Protein AF-A0A812LD17-F1 (afdb_monomer_lite)

Secondary structure (DSSP, 8-state):
-PPP-TTTEEE---TTPPTT-EEEEEE-TTTEE---EEEE--TT---TTSPPB-SS----EE-PPPPSSPPTTEEEETTEEEEPTT--S------S--TT--

pLDDT: mean 87.58, std 7.73, range [45.44, 95.5]

Foldseek 3Di:
DDDPDPLFKDWPFDQQAAAFDWIWIAGDPDQWDFDIDIFTRHNPDPDSPDTGDDPDHTPIDTDDDDDPDDDPQWDDDPPAIQGDPPHDDHDDDDRAADPVSD

Organism: Symbiodinium pilosum (NCBI:txid2952)

Structure (mmCIF, N/CA/C/O backbone):
data_AF-A0A812LD17-F1
#
_entry.id   AF-A0A812LD17-F1
#
loop_
_atom_site.group_PDB
_atom_site.id
_atom_site.type_symbol
_atom_site.label_atom_id
_atom_site.label_alt_id
_atom_site.label_comp_id
_atom_site.label_asym_id
_atom_site.label_entity_id
_atom_site.label_seq_id
_atom_site.pdbx_PDB_ins_code
_atom_site.Cartn_x
_atom_site.Cartn_y
_atom_site.Cartn_z
_atom_site.occupancy
_atom_site.B_iso_or_equiv
_atom_site.auth_seq_id
_atom_site.auth_comp_id
_atom_site.auth_asym_id
_atom_site.auth_atom_id
_atom_site.pdbx_PDB_model_num
ATOM 1 N N . MET A 1 1 ? -2.288 -8.705 -15.529 1.00 45.44 1 MET A N 1
ATOM 2 C CA . MET A 1 1 ? -1.588 -7.894 -14.514 1.00 45.44 1 MET A CA 1
ATOM 3 C C . MET A 1 1 ? -2.646 -7.055 -13.828 1.00 45.44 1 MET A C 1
ATOM 5 O O . MET A 1 1 ? -3.277 -6.239 -14.485 1.00 45.44 1 MET A O 1
ATOM 9 N N . THR A 1 2 ? -2.961 -7.368 -12.576 1.00 54.34 2 THR A N 1
ATOM 10 C CA . THR A 1 2 ? -3.909 -6.599 -11.760 1.00 54.34 2 THR A CA 1
ATOM 11 C C . THR A 1 2 ? -3.310 -5.228 -11.477 1.00 54.34 2 THR A C 1
ATOM 13 O O . THR A 1 2 ? -2.169 -5.146 -11.029 1.00 54.34 2 THR A O 1
ATOM 16 N N . ASN A 1 3 ? -4.061 -4.168 -11.771 1.00 66.81 3 ASN A N 1
ATOM 17 C CA . ASN A 1 3 ? -3.704 -2.807 -11.385 1.00 66.81 3 ASN A CA 1
ATOM 18 C C . ASN A 1 3 ? -3.485 -2.782 -9.855 1.00 66.81 3 ASN A C 1
ATOM 20 O O . ASN A 1 3 ? -4.400 -3.208 -9.143 1.00 66.81 3 ASN A O 1
ATOM 24 N N . PRO A 1 4 ? -2.297 -2.406 -9.344 1.00 78.88 4 PRO A N 1
ATOM 25 C CA . PRO A 1 4 ? -2.044 -2.389 -7.906 1.00 78.88 4 PRO A CA 1
ATOM 26 C C . PRO A 1 4 ? -3.022 -1.443 -7.202 1.00 78.88 4 PRO A C 1
ATOM 28 O O . PRO A 1 4 ? -3.369 -0.394 -7.740 1.00 78.88 4 PRO A O 1
ATOM 31 N N . ASP A 1 5 ? -3.470 -1.822 -6.002 1.00 87.81 5 ASP A N 1
ATOM 32 C CA . ASP A 1 5 ? -4.381 -1.001 -5.201 1.00 87.81 5 ASP A CA 1
ATOM 33 C C . ASP A 1 5 ? -3.745 0.377 -4.934 1.00 87.81 5 ASP A C 1
ATOM 35 O O . ASP A 1 5 ? -2.718 0.449 -4.244 1.00 87.81 5 ASP A O 1
ATOM 39 N N . PRO A 1 6 ? -4.330 1.474 -5.451 1.00 87.88 6 PRO A N 1
ATOM 40 C CA . PRO A 1 6 ? -3.758 2.802 -5.299 1.00 87.88 6 PRO A CA 1
ATOM 41 C C . PRO A 1 6 ? -3.754 3.276 -3.844 1.00 87.88 6 PRO A C 1
ATOM 43 O O . PRO A 1 6 ? -2.971 4.160 -3.519 1.00 87.88 6 PRO A O 1
ATOM 46 N N . CYS A 1 7 ? -4.587 2.719 -2.959 1.00 89.31 7 CYS A N 1
ATOM 47 C CA . CYS A 1 7 ? -4.546 3.038 -1.534 1.00 89.31 7 CYS A CA 1
ATOM 48 C C . CYS A 1 7 ? -3.380 2.357 -0.813 1.00 89.31 7 CYS A C 1
ATOM 50 O O . CYS A 1 7 ? -2.892 2.884 0.184 1.00 89.31 7 CYS A O 1
ATOM 52 N N . ARG A 1 8 ? -2.905 1.216 -1.317 1.00 91.12 8 ARG A N 1
ATOM 53 C CA . ARG A 1 8 ? -1.812 0.454 -0.700 1.00 91.12 8 ARG A CA 1
ATOM 54 C C . ARG A 1 8 ? -0.446 0.811 -1.280 1.00 91.12 8 ARG A C 1
ATOM 56 O O . ARG A 1 8 ? 0.547 0.816 -0.553 1.00 91.12 8 ARG A O 1
ATOM 63 N N . TYR A 1 9 ? -0.400 1.138 -2.569 1.00 92.19 9 TYR A N 1
ATOM 64 C CA . TYR A 1 9 ? 0.834 1.346 -3.319 1.00 92.19 9 TYR A CA 1
ATOM 65 C C . TYR A 1 9 ? 0.900 2.736 -3.952 1.00 92.19 9 TYR A C 1
ATOM 67 O O . TYR A 1 9 ? -0.095 3.289 -4.417 1.00 92.19 9 TYR A O 1
ATOM 75 N N . ILE A 1 10 ? 2.109 3.282 -4.028 1.00 92.81 10 ILE A N 1
ATOM 76 C CA . ILE A 1 10 ? 2.456 4.438 -4.859 1.00 92.81 10 ILE A CA 1
ATOM 77 C C . ILE A 1 10 ? 3.720 4.107 -5.655 1.00 92.81 10 ILE A C 1
ATOM 79 O O . ILE A 1 10 ? 4.521 3.272 -5.232 1.00 92.81 10 ILE A O 1
ATOM 83 N N . HIS A 1 11 ? 3.912 4.744 -6.809 1.00 92.25 11 HIS A N 1
ATOM 84 C CA . HIS A 1 11 ? 5.076 4.484 -7.654 1.00 92.25 11 HIS A CA 1
ATOM 85 C C . HIS A 1 11 ? 5.608 5.748 -8.326 1.00 92.25 11 HIS A C 1
ATOM 87 O O . HIS A 1 11 ? 4.876 6.717 -8.522 1.00 92.25 11 HIS A O 1
ATOM 93 N N . SER A 1 12 ? 6.882 5.715 -8.714 1.00 91.44 12 SER A N 1
ATOM 94 C CA . SER A 1 12 ? 7.537 6.767 -9.505 1.00 91.44 12 SER A CA 1
ATOM 95 C C . SER A 1 12 ? 7.571 6.468 -11.007 1.00 91.44 12 SER A C 1
ATOM 97 O O . SER A 1 12 ? 8.156 7.222 -11.776 1.00 91.44 12 SER A O 1
ATOM 99 N N . CYS A 1 13 ? 6.950 5.368 -11.440 1.00 88.06 13 CYS A N 1
ATOM 100 C CA . CYS A 1 13 ? 6.924 4.963 -12.842 1.00 88.06 13 CYS A CA 1
ATOM 101 C C . CYS A 1 13 ? 6.095 5.934 -13.685 1.00 88.06 13 CYS A C 1
ATOM 103 O O . CYS A 1 13 ? 4.866 5.947 -13.597 1.00 88.06 13 CYS A O 1
ATOM 105 N N . ILE A 1 14 ? 6.783 6.743 -14.484 1.00 84.44 14 ILE A N 1
ATOM 106 C CA . ILE A 1 14 ? 6.195 7.705 -15.415 1.00 84.44 14 ILE A CA 1
ATOM 107 C C . ILE A 1 14 ? 6.234 7.157 -16.849 1.00 84.44 14 ILE A C 1
ATOM 109 O O . ILE A 1 14 ? 7.058 6.297 -17.156 1.00 84.44 14 ILE A O 1
ATOM 113 N N . PRO A 1 15 ? 5.371 7.633 -17.758 1.00 84.06 15 PRO A N 1
ATOM 114 C CA . PRO A 1 15 ? 5.532 7.344 -19.179 1.00 84.06 15 PRO A CA 1
ATOM 115 C C . PRO A 1 15 ? 6.903 7.813 -19.688 1.00 84.06 15 PRO A C 1
ATOM 117 O O . PRO A 1 15 ? 7.369 8.885 -19.302 1.00 84.06 15 PRO A O 1
ATOM 120 N N . GLY A 1 16 ? 7.527 7.034 -20.576 1.00 83.31 16 GLY A N 1
ATOM 121 C CA . GLY A 1 16 ? 8.793 7.408 -21.216 1.00 83.31 16 GLY A CA 1
ATOM 122 C C . GLY A 1 16 ? 10.081 6.947 -20.521 1.00 83.31 16 GLY A C 1
ATOM 123 O O . GLY A 1 16 ? 11.142 7.466 -20.874 1.00 83.31 16 GLY A O 1
ATOM 124 N N . LEU A 1 17 ? 10.016 5.978 -19.592 1.00 87.69 17 LEU A N 1
ATOM 125 C CA . LEU A 1 17 ? 11.221 5.278 -19.119 1.00 87.69 17 LEU A CA 1
ATOM 126 C C . LEU A 1 17 ? 12.009 4.715 -20.312 1.00 87.69 17 LEU A C 1
ATOM 128 O O . LEU A 1 17 ? 11.459 3.981 -21.139 1.00 87.69 17 LEU A O 1
ATOM 132 N N . GLN A 1 18 ? 13.300 5.026 -20.372 1.00 90.75 18 GLN A N 1
ATOM 133 C CA . GLN A 1 18 ? 14.212 4.488 -21.374 1.00 90.75 18 GLN A CA 1
ATOM 134 C C . GLN A 1 18 ? 14.442 2.981 -21.155 1.00 90.75 18 GLN A C 1
ATOM 136 O O . GLN A 1 18 ? 14.256 2.468 -20.046 1.00 90.75 18 GLN A O 1
ATOM 141 N N . PRO A 1 19 ? 14.868 2.240 -22.190 1.00 91.81 19 PRO A N 1
ATOM 142 C CA . PRO A 1 19 ? 15.177 0.824 -22.042 1.00 91.81 19 PRO A CA 1
ATOM 143 C C . PRO A 1 19 ? 16.265 0.596 -20.982 1.00 91.81 19 PRO A C 1
ATOM 145 O O . PRO A 1 19 ? 17.338 1.195 -21.039 1.00 91.81 19 PRO A O 1
ATOM 148 N N . GLY A 1 20 ? 15.994 -0.278 -20.011 1.00 90.81 20 GLY A N 1
ATOM 149 C CA . GLY A 1 20 ? 16.883 -0.552 -18.877 1.00 90.81 20 GLY A CA 1
ATOM 150 C C . GLY A 1 20 ? 16.746 0.413 -17.694 1.00 90.81 20 GLY A C 1
ATOM 151 O O . GLY A 1 20 ? 17.323 0.145 -16.639 1.00 90.81 20 GLY A O 1
ATOM 152 N N . GLU A 1 21 ? 15.978 1.500 -17.823 1.00 92.31 21 GLU A N 1
ATOM 153 C CA . GLU A 1 21 ? 15.685 2.370 -16.684 1.00 92.31 21 GLU A CA 1
ATOM 154 C C . GLU A 1 21 ? 14.780 1.680 -15.666 1.00 92.31 21 GLU A C 1
ATOM 156 O O . GLU A 1 21 ? 13.996 0.775 -15.971 1.00 92.31 21 GLU A O 1
ATOM 161 N N . GLN A 1 22 ? 14.893 2.148 -14.428 1.00 93.00 22 GLN A N 1
ATOM 162 C CA . GLN A 1 22 ? 14.132 1.647 -13.301 1.00 93.00 22 GLN A CA 1
ATOM 163 C C . GLN A 1 22 ? 13.316 2.772 -12.679 1.00 93.00 22 GLN A C 1
ATOM 165 O O . GLN A 1 22 ? 13.735 3.926 -12.619 1.00 93.00 22 GLN A O 1
ATOM 170 N N . CYS A 1 23 ? 12.150 2.403 -12.180 1.00 92.56 23 CYS A N 1
ATOM 171 C CA . CYS A 1 23 ? 11.333 3.200 -11.287 1.00 92.56 23 CYS A CA 1
ATOM 172 C C . CYS A 1 23 ? 11.104 2.420 -9.992 1.00 92.56 23 CYS A C 1
ATOM 174 O O . CYS A 1 23 ? 11.502 1.265 -9.860 1.00 92.56 23 CYS A O 1
ATOM 176 N N . GLU A 1 24 ? 10.443 3.043 -9.029 1.00 93.94 24 GLU A N 1
ATOM 177 C CA . GLU A 1 24 ? 10.219 2.475 -7.707 1.00 93.94 24 GLU A CA 1
ATOM 178 C C . GLU A 1 24 ? 8.724 2.278 -7.464 1.00 93.94 24 GLU A C 1
ATOM 180 O O . GLU A 1 24 ? 7.924 3.182 -7.719 1.00 93.94 24 GLU A O 1
ATOM 185 N N . PHE A 1 25 ? 8.359 1.116 -6.929 1.00 94.19 25 PHE A N 1
ATOM 186 C CA . PHE A 1 25 ? 7.079 0.859 -6.281 1.00 94.19 25 PHE A CA 1
ATOM 187 C C . PHE A 1 25 ? 7.297 0.812 -4.778 1.00 94.19 25 PHE A C 1
ATOM 189 O O . PHE A 1 25 ? 8.201 0.133 -4.299 1.00 94.19 25 PHE A O 1
ATOM 196 N N . ARG A 1 26 ? 6.442 1.490 -4.019 1.00 94.56 26 ARG A N 1
ATOM 197 C CA . ARG A 1 26 ? 6.529 1.518 -2.559 1.00 94.56 26 ARG A CA 1
ATOM 198 C C . ARG A 1 26 ? 5.155 1.504 -1.916 1.00 94.56 26 ARG A C 1
ATOM 200 O O . ARG A 1 26 ? 4.147 1.826 -2.547 1.00 94.56 26 ARG A O 1
ATOM 207 N N . CYS A 1 27 ? 5.133 1.147 -0.643 1.00 94.38 27 CYS A N 1
ATOM 208 C CA . CYS A 1 27 ? 3.937 1.241 0.177 1.00 94.38 27 CYS A CA 1
ATOM 209 C C . CYS A 1 27 ? 3.527 2.700 0.367 1.00 94.38 27 CYS A C 1
ATOM 211 O O . CYS A 1 27 ? 4.383 3.586 0.382 1.00 94.38 27 CYS A O 1
ATOM 213 N N . ARG A 1 28 ? 2.224 2.966 0.480 1.00 91.12 28 ARG A N 1
ATOM 214 C CA . ARG A 1 28 ? 1.720 4.317 0.737 1.00 91.12 28 ARG A CA 1
ATOM 215 C C . ARG A 1 28 ? 1.936 4.688 2.216 1.00 91.12 28 ARG A C 1
ATOM 217 O O . ARG A 1 28 ? 1.267 4.118 3.076 1.00 91.12 28 ARG A O 1
ATOM 224 N N . PRO A 1 29 ? 2.814 5.656 2.533 1.00 88.50 29 PRO A N 1
ATOM 225 C CA . PRO A 1 29 ? 2.966 6.136 3.901 1.00 88.50 29 PRO A CA 1
ATOM 226 C C . PRO A 1 29 ? 1.816 7.091 4.283 1.00 88.50 29 PRO A C 1
ATOM 228 O O . PRO A 1 29 ? 1.236 7.722 3.395 1.00 88.50 29 PRO A O 1
ATOM 231 N N . PRO A 1 30 ? 1.520 7.270 5.585 1.00 86.44 30 PRO A N 1
ATOM 232 C CA . PRO A 1 30 ? 2.085 6.549 6.731 1.00 86.44 30 PRO A CA 1
ATOM 233 C C . PRO A 1 30 ? 1.379 5.212 7.019 1.00 86.44 30 PRO A C 1
ATOM 235 O O . PRO A 1 30 ? 1.889 4.421 7.805 1.00 86.44 30 PRO A O 1
ATOM 238 N N . SER A 1 31 ? 0.225 4.964 6.393 1.00 86.81 31 SER A N 1
ATOM 239 C CA . SER A 1 31 ? -0.675 3.857 6.733 1.00 86.81 31 SER A CA 1
ATOM 240 C C . SER A 1 31 ? -0.142 2.475 6.345 1.00 86.81 31 SER A C 1
ATOM 242 O O . SER A 1 31 ? -0.691 1.480 6.803 1.00 86.81 31 SER A O 1
ATOM 244 N N . PHE A 1 32 ? 0.921 2.380 5.539 1.00 91.25 32 PHE A N 1
ATOM 245 C CA . PHE A 1 32 ? 1.582 1.120 5.199 1.00 91.25 32 PHE A CA 1
ATOM 246 C C . PHE A 1 32 ? 3.107 1.232 5.268 1.00 91.25 32 PHE A C 1
ATOM 248 O O . PHE A 1 32 ? 3.688 2.195 4.763 1.00 91.25 32 PHE A O 1
ATOM 255 N N . LEU A 1 33 ? 3.754 0.200 5.815 1.00 92.19 33 LEU A N 1
ATOM 256 C CA . LEU A 1 33 ? 5.208 0.029 5.796 1.00 92.19 33 LEU A CA 1
ATOM 257 C C . LEU A 1 33 ? 5.605 -1.198 4.985 1.00 92.19 33 LEU A C 1
ATOM 259 O O . LEU A 1 33 ? 4.899 -2.201 4.954 1.00 92.19 33 LEU A O 1
ATOM 263 N N . GLY A 1 34 ? 6.762 -1.099 4.347 1.00 93.56 34 GLY A N 1
ATOM 264 C CA . GLY A 1 34 ? 7.372 -2.155 3.558 1.00 93.56 34 GLY A CA 1
ATOM 265 C C . GLY A 1 34 ? 8.488 -1.579 2.700 1.00 93.56 34 GLY A C 1
ATOM 266 O O . GLY A 1 34 ? 8.469 -0.390 2.366 1.00 93.56 34 GLY A O 1
ATOM 267 N N . ASP A 1 35 ? 9.459 -2.418 2.357 1.00 95.50 35 ASP A N 1
ATOM 268 C CA . ASP A 1 35 ? 10.595 -1.987 1.552 1.00 95.50 35 ASP A CA 1
ATOM 269 C C . ASP A 1 35 ? 10.172 -1.730 0.098 1.00 95.50 35 ASP A C 1
ATOM 271 O O . ASP A 1 35 ? 9.400 -2.511 -0.472 1.00 95.50 35 ASP A O 1
ATOM 275 N N . PRO A 1 36 ? 10.657 -0.642 -0.525 1.00 94.56 36 PRO A N 1
ATOM 276 C CA . PRO A 1 36 ? 10.382 -0.372 -1.925 1.00 94.56 36 PRO A CA 1
ATOM 277 C C . PRO A 1 36 ? 11.005 -1.442 -2.825 1.00 94.56 36 PRO A C 1
ATOM 279 O O . PRO A 1 36 ? 12.064 -1.995 -2.528 1.00 94.56 36 PRO A O 1
ATOM 282 N N . LEU A 1 37 ? 10.368 -1.698 -3.966 1.00 95.19 37 LEU A N 1
ATOM 283 C CA . LEU A 1 37 ? 10.857 -2.624 -4.982 1.00 95.19 37 LEU A CA 1
ATOM 284 C C . LEU A 1 37 ? 10.970 -1.939 -6.348 1.00 95.19 37 LEU A C 1
ATOM 286 O O . LEU A 1 37 ? 10.121 -1.110 -6.694 1.00 95.19 37 LEU A O 1
ATOM 290 N N . PRO A 1 38 ? 11.988 -2.288 -7.153 1.00 94.00 38 PRO A N 1
ATOM 291 C CA . PRO A 1 38 ? 12.173 -1.687 -8.461 1.00 94.00 38 PRO A CA 1
ATOM 292 C C . PRO A 1 38 ? 11.186 -2.257 -9.487 1.00 94.00 38 PRO A C 1
ATOM 294 O O . PRO A 1 38 ? 10.980 -3.468 -9.588 1.00 94.00 38 PRO A O 1
ATOM 297 N N . GLY A 1 39 ? 10.621 -1.372 -10.302 1.00 92.25 39 GLY A N 1
ATOM 298 C CA . GLY A 1 39 ? 10.028 -1.707 -11.591 1.00 92.25 39 GLY A CA 1
ATOM 299 C C . GLY A 1 39 ? 11.029 -1.400 -12.696 1.00 92.25 39 GLY A C 1
ATOM 300 O O . GLY A 1 39 ? 11.601 -0.316 -12.713 1.00 92.25 39 GLY A O 1
ATOM 301 N N . THR A 1 40 ? 11.257 -2.330 -13.619 1.00 92.44 40 THR A N 1
ATOM 302 C CA . THR A 1 40 ? 12.279 -2.173 -14.669 1.00 92.44 40 THR A CA 1
ATOM 303 C C . THR A 1 40 ? 11.638 -2.083 -16.046 1.00 92.44 40 THR A C 1
ATOM 305 O O . THR A 1 40 ? 10.820 -2.929 -16.407 1.00 92.44 40 THR A O 1
ATOM 308 N N . CYS A 1 41 ? 12.024 -1.088 -16.840 1.00 92.25 41 CYS A N 1
ATOM 309 C CA . CYS A 1 41 ? 11.721 -1.060 -18.265 1.00 92.25 41 CYS A CA 1
ATOM 310 C C . CYS A 1 41 ? 12.649 -2.054 -18.986 1.00 92.25 41 CYS A C 1
ATOM 312 O O . CYS A 1 41 ? 13.871 -1.911 -18.886 1.00 92.25 41 CYS A O 1
ATOM 314 N N . PRO A 1 42 ? 12.126 -3.077 -19.686 1.00 91.62 42 PRO A N 1
ATOM 315 C CA . PRO A 1 42 ? 12.968 -4.029 -20.405 1.00 91.62 42 PRO A CA 1
ATOM 316 C C . PRO A 1 42 ? 13.913 -3.329 -21.391 1.00 91.62 42 PRO A C 1
ATOM 318 O O . PRO A 1 42 ? 13.531 -2.361 -22.045 1.00 91.62 42 PRO A O 1
ATOM 321 N N . THR A 1 43 ? 15.149 -3.810 -21.515 1.00 93.25 43 THR A N 1
ATOM 322 C CA . THR A 1 43 ? 16.170 -3.206 -22.394 1.00 93.25 43 THR A CA 1
ATOM 323 C C . THR A 1 43 ? 15.841 -3.322 -23.883 1.00 93.25 43 THR A C 1
ATOM 325 O O . THR A 1 43 ? 16.383 -2.578 -24.694 1.00 93.25 43 THR A O 1
ATOM 328 N N . ASP A 1 44 ? 14.945 -4.234 -24.245 1.00 92.06 44 ASP A N 1
ATOM 329 C CA . ASP A 1 44 ? 14.425 -4.446 -25.594 1.00 92.06 44 ASP A CA 1
ATOM 330 C C . ASP A 1 44 ? 13.100 -3.706 -25.847 1.00 92.06 44 ASP A C 1
ATOM 332 O O . ASP A 1 44 ? 12.495 -3.842 -26.914 1.00 92.06 44 ASP A O 1
ATOM 336 N N . ASN A 1 45 ? 12.626 -2.912 -24.881 1.00 87.81 45 ASN A N 1
ATOM 337 C CA . ASN A 1 45 ? 11.370 -2.196 -25.011 1.00 87.81 45 ASN A CA 1
ATOM 338 C C . ASN A 1 45 ? 11.528 -0.895 -25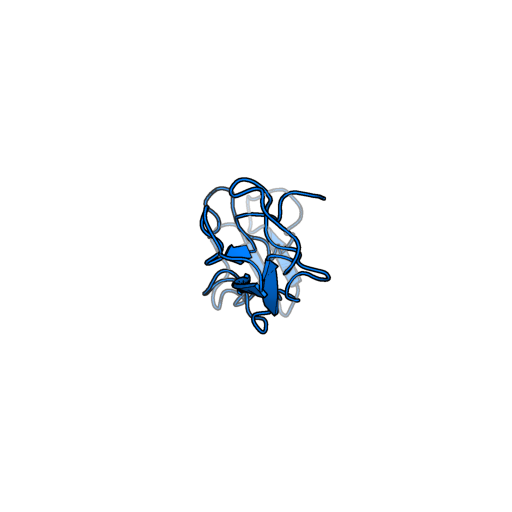.811 1.00 87.81 45 ASN A C 1
ATOM 340 O O . ASN A 1 45 ? 12.082 0.078 -25.317 1.00 87.81 45 ASN A O 1
ATOM 344 N N . THR A 1 46 ? 10.965 -0.845 -27.016 1.00 84.62 46 THR A N 1
ATOM 345 C CA . THR A 1 46 ? 10.892 0.378 -27.842 1.00 84.62 46 THR A CA 1
ATOM 346 C C . THR A 1 46 ? 9.539 1.086 -27.756 1.00 84.62 46 THR A C 1
ATOM 348 O O . THR A 1 46 ? 9.369 2.152 -28.344 1.00 84.62 46 THR A O 1
ATOM 351 N N . ASP A 1 47 ? 8.579 0.517 -27.019 1.00 86.69 47 ASP A N 1
ATOM 352 C CA . ASP A 1 47 ? 7.252 1.091 -26.825 1.00 86.69 47 ASP A CA 1
ATOM 353 C C . ASP A 1 47 ? 7.236 1.994 -25.574 1.00 86.69 47 ASP A C 1
ATOM 355 O O . ASP A 1 47 ? 7.302 1.485 -24.447 1.00 86.69 47 ASP A O 1
ATOM 359 N N . PRO A 1 48 ? 7.109 3.327 -25.733 1.00 81.56 48 PRO A N 1
ATOM 360 C CA . PRO A 1 48 ? 7.090 4.266 -24.612 1.00 81.56 48 PRO A CA 1
ATOM 361 C C . PRO A 1 48 ? 5.820 4.165 -23.751 1.00 81.56 48 PRO A C 1
ATOM 363 O O . PRO A 1 48 ? 5.771 4.750 -22.668 1.00 81.56 48 PRO A O 1
ATOM 366 N N . SER A 1 49 ? 4.790 3.456 -24.227 1.00 84.25 49 SER A N 1
ATOM 367 C CA . SER A 1 49 ? 3.540 3.216 -23.502 1.00 84.25 49 SER A CA 1
ATOM 368 C C . SER A 1 49 ? 3.540 1.914 -22.698 1.00 84.25 49 SER A C 1
ATOM 370 O O . SER A 1 49 ? 2.653 1.706 -21.864 1.00 84.25 49 SER A O 1
ATOM 372 N N . ARG A 1 50 ? 4.536 1.040 -22.901 1.00 85.88 50 ARG A N 1
ATOM 373 C CA . ARG A 1 50 ? 4.631 -0.221 -22.166 1.00 85.88 50 ARG A CA 1
ATOM 374 C C . ARG A 1 50 ? 5.013 0.053 -20.705 1.00 85.88 50 ARG A C 1
ATOM 376 O O . ARG A 1 50 ? 6.041 0.681 -20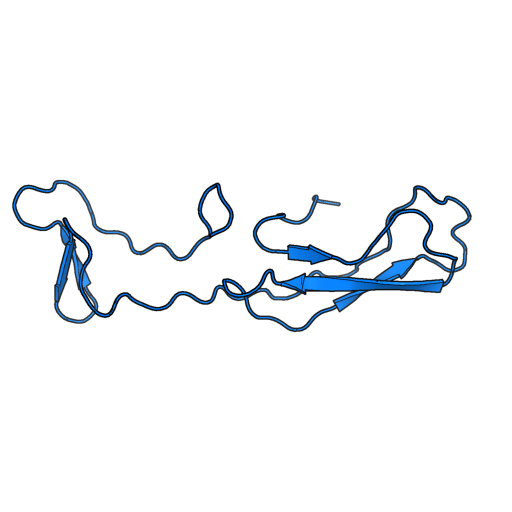.450 1.00 85.88 50 ARG A O 1
ATOM 383 N N . PRO A 1 51 ? 4.227 -0.439 -19.732 1.00 83.69 51 PRO A N 1
ATOM 384 C CA . PRO A 1 51 ? 4.544 -0.253 -18.326 1.00 83.69 51 PRO A CA 1
ATOM 385 C C . PRO A 1 51 ? 5.804 -1.042 -17.934 1.00 83.69 51 PRO A C 1
ATOM 387 O O . PRO A 1 51 ? 6.079 -2.102 -18.510 1.00 83.69 5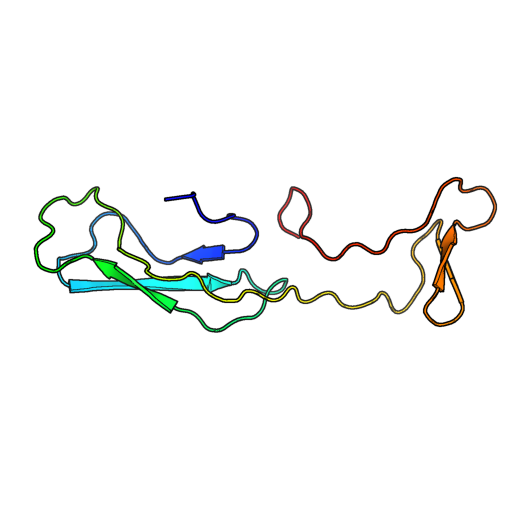1 PRO A O 1
ATOM 390 N N . PRO A 1 52 ? 6.551 -0.567 -16.926 1.00 88.12 52 PRO A N 1
ATOM 391 C CA . PRO A 1 52 ? 7.696 -1.289 -16.396 1.00 88.12 52 PRO A CA 1
ATOM 392 C C . PRO A 1 52 ? 7.270 -2.625 -15.783 1.00 88.12 52 PRO A C 1
ATOM 394 O O . PRO A 1 52 ? 6.172 -2.782 -15.247 1.00 88.12 52 PRO A O 1
ATOM 397 N N . VAL A 1 53 ? 8.168 -3.602 -15.860 1.00 90.31 53 VAL A N 1
ATOM 398 C CA . VAL A 1 53 ? 7.970 -4.938 -15.308 1.00 90.31 53 VAL A CA 1
ATOM 399 C C . VAL A 1 53 ? 8.285 -4.918 -13.820 1.00 90.31 53 VAL A C 1
ATOM 401 O O . VAL A 1 53 ? 9.380 -4.537 -13.409 1.00 90.31 53 VAL A O 1
ATOM 404 N N . VAL A 1 54 ? 7.323 -5.381 -13.026 1.00 88.81 54 VAL A N 1
ATOM 405 C CA . VAL A 1 54 ? 7.443 -5.550 -11.577 1.00 88.81 54 VAL A CA 1
ATOM 406 C C . VAL A 1 54 ? 7.134 -7.011 -11.259 1.00 88.81 54 VAL A C 1
ATOM 408 O O . VAL A 1 54 ? 5.968 -7.403 -11.326 1.00 88.81 54 VAL A O 1
ATOM 411 N N . PRO A 1 55 ? 8.144 -7.851 -10.973 1.00 86.31 55 PRO A N 1
ATOM 412 C CA . PRO A 1 55 ? 7.916 -9.276 -10.731 1.00 86.31 55 PRO A CA 1
ATOM 413 C C . PRO A 1 55 ? 7.055 -9.541 -9.492 1.00 86.31 55 PRO A C 1
ATOM 415 O O . PRO A 1 55 ? 6.214 -10.437 -9.505 1.00 86.31 55 PRO A O 1
ATOM 418 N N . VAL A 1 56 ? 7.259 -8.749 -8.434 1.00 90.94 56 VAL A N 1
ATOM 419 C CA . VAL A 1 56 ? 6.527 -8.829 -7.165 1.00 90.94 56 VAL A CA 1
ATOM 420 C C . VAL A 1 56 ? 6.320 -7.422 -6.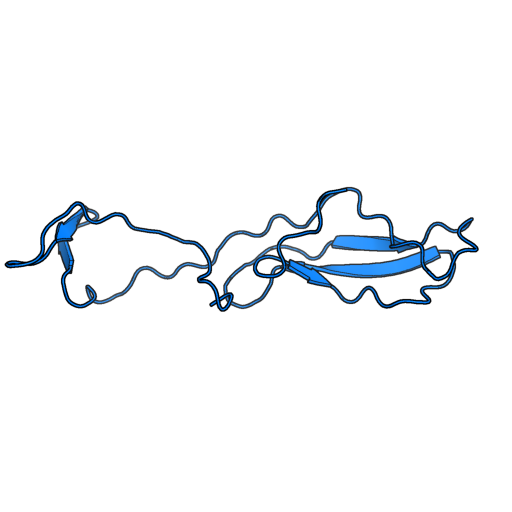604 1.00 90.94 56 VAL A C 1
ATOM 422 O O . VAL A 1 56 ? 7.207 -6.576 -6.710 1.00 90.94 56 VAL A O 1
ATOM 425 N N . LEU A 1 57 ? 5.143 -7.158 -6.031 1.00 91.19 57 LEU A N 1
ATOM 426 C CA . LEU A 1 57 ? 4.866 -5.896 -5.340 1.00 91.19 57 LEU A CA 1
ATOM 427 C C . LEU A 1 57 ? 5.466 -5.911 -3.926 1.00 91.19 57 LEU A C 1
ATOM 429 O O . LEU A 1 57 ? 5.600 -6.991 -3.347 1.00 91.19 57 LEU A O 1
ATOM 433 N N . PRO A 1 58 ? 5.777 -4.735 -3.348 1.00 93.12 58 PRO A N 1
ATOM 434 C CA . PRO A 1 58 ? 6.196 -4.633 -1.956 1.00 93.12 58 PRO A CA 1
ATOM 435 C C . PRO A 1 58 ? 5.216 -5.316 -0.991 1.00 93.12 58 PRO A C 1
ATOM 437 O O . PRO A 1 58 ? 3.990 -5.219 -1.144 1.00 93.12 58 PRO A O 1
ATOM 440 N N . SER A 1 59 ? 5.751 -5.964 0.042 1.00 94.06 59 SER A N 1
ATOM 441 C CA . SER A 1 59 ? 4.955 -6.454 1.170 1.00 94.06 59 SER A CA 1
ATOM 442 C C . SER A 1 59 ? 4.549 -5.272 2.046 1.00 94.06 59 SER A C 1
ATOM 444 O O . SER A 1 59 ? 5.319 -4.836 2.895 1.00 94.06 59 SER A O 1
ATOM 446 N N . CYS A 1 60 ? 3.360 -4.720 1.796 1.00 92.38 60 CYS A N 1
ATOM 447 C CA . CYS A 1 60 ? 2.862 -3.549 2.514 1.00 92.38 60 CYS A CA 1
ATOM 448 C C . CYS A 1 60 ? 2.008 -3.944 3.713 1.00 92.38 60 CYS A C 1
ATOM 450 O O . CYS A 1 60 ? 0.838 -4.299 3.537 1.00 92.38 60 CYS A O 1
ATOM 452 N N . GLU A 1 61 ? 2.583 -3.839 4.905 1.00 91.25 61 GLU A N 1
ATOM 453 C CA . GLU A 1 61 ? 1.927 -4.112 6.180 1.00 91.25 61 GLU A CA 1
ATOM 454 C C . GLU A 1 61 ? 1.237 -2.849 6.710 1.00 91.25 61 GLU A C 1
ATOM 456 O O . GLU A 1 61 ? 1.892 -1.805 6.856 1.00 91.25 61 GLU A O 1
ATOM 461 N N . PRO A 1 62 ? -0.075 -2.903 6.990 1.00 88.75 62 PRO A N 1
ATOM 462 C CA . PRO A 1 62 ? -0.804 -1.743 7.469 1.00 88.75 62 PRO A CA 1
ATOM 463 C C . PRO A 1 62 ? -0.326 -1.331 8.867 1.00 88.75 62 PRO A C 1
ATOM 465 O O . PRO A 1 62 ? -0.169 -2.154 9.767 1.00 88.75 62 PRO A O 1
ATOM 468 N N . GLN A 1 63 ? -0.098 -0.035 9.050 1.00 88.06 63 GLN A N 1
ATOM 469 C CA . GLN A 1 63 ? 0.275 0.576 10.319 1.00 88.06 63 GLN A CA 1
ATOM 470 C C . GLN A 1 63 ? -0.972 1.087 11.023 1.00 88.06 63 GLN A C 1
ATOM 472 O O . GLN A 1 63 ? -1.302 2.271 10.974 1.00 88.06 63 GLN A O 1
ATOM 477 N N . CYS A 1 64 ? -1.682 0.172 11.669 1.00 84.19 64 CYS A N 1
ATOM 478 C CA . CYS A 1 64 ? -2.827 0.532 12.485 1.00 84.19 64 CYS A CA 1
ATOM 479 C C . CYS A 1 64 ? -2.395 0.680 13.934 1.00 84.19 64 CYS A C 1
ATOM 481 O O . CYS A 1 64 ? -1.984 -0.282 14.582 1.00 84.19 64 CYS A O 1
ATOM 483 N N . THR A 1 65 ? -2.519 1.898 14.447 1.00 79.62 65 THR A N 1
ATOM 484 C CA . THR A 1 65 ? -2.407 2.138 15.880 1.00 79.62 65 THR A CA 1
ATOM 485 C C . THR A 1 65 ? -3.760 1.866 16.511 1.00 79.62 65 THR A C 1
ATOM 487 O O . THR A 1 65 ? -4.755 2.496 16.151 1.00 79.62 65 THR A O 1
ATOM 490 N N . GLU A 1 66 ? -3.790 0.944 17.466 1.00 81.56 66 GLU A N 1
ATOM 491 C CA . GLU A 1 66 ? -4.969 0.736 18.297 1.00 81.56 66 GLU A CA 1
ATOM 492 C C . GLU A 1 66 ? -5.323 2.057 19.014 1.00 81.56 66 GLU A C 1
ATOM 494 O O . GLU A 1 66 ? -4.442 2.671 19.630 1.00 81.56 66 GLU A O 1
ATOM 499 N N . PRO A 1 67 ? -6.583 2.522 18.959 1.00 81.88 67 PRO A N 1
ATOM 500 C CA . PRO A 1 67 ? -6.989 3.732 19.660 1.00 81.88 67 PRO A CA 1
ATOM 501 C C . PRO A 1 67 ? -6.721 3.616 21.165 1.00 81.88 67 PRO A C 1
ATOM 503 O O . PRO A 1 67 ? -7.159 2.667 21.816 1.00 81.88 67 PRO A O 1
ATOM 506 N N . SER A 1 68 ? -6.038 4.609 21.743 1.00 83.75 68 SER A N 1
ATOM 507 C CA . SER A 1 68 ? -5.774 4.650 23.190 1.00 83.75 68 SER A CA 1
ATOM 508 C C . SER A 1 68 ? -7.047 4.852 24.014 1.00 83.75 68 SER A C 1
ATOM 510 O O . SER A 1 68 ? -7.118 4.424 25.167 1.00 83.75 68 SER A O 1
ATOM 512 N N . THR A 1 69 ? -8.065 5.475 23.420 1.00 88.00 69 THR A N 1
ATOM 513 C CA . THR A 1 69 ? -9.408 5.597 23.981 1.00 88.00 69 THR A CA 1
ATOM 514 C C . THR A 1 69 ? -10.437 4.974 23.037 1.00 88.00 69 THR A C 1
ATOM 516 O O . THR A 1 69 ? -10.355 5.169 21.821 1.00 88.00 69 THR A O 1
ATOM 519 N N . PRO A 1 70 ? -11.430 4.236 23.570 1.00 89.81 70 PRO A N 1
ATOM 520 C CA . PRO A 1 70 ? -12.532 3.726 22.766 1.00 89.81 70 PRO A CA 1
ATOM 521 C C . PRO A 1 70 ? -13.260 4.861 22.029 1.00 89.81 70 PRO A C 1
ATOM 523 O O . PRO A 1 70 ? -13.652 5.842 22.671 1.00 89.81 70 PRO A O 1
ATOM 526 N N . PRO A 1 71 ? -13.465 4.752 20.703 1.00 88.75 71 PRO A N 1
ATOM 527 C CA . PRO A 1 71 ? -14.298 5.692 19.965 1.00 88.75 71 PRO A CA 1
ATOM 528 C C . PRO A 1 71 ? -15.745 5.683 20.469 1.00 88.75 71 PRO A C 1
ATOM 530 O O . PRO A 1 71 ? -16.209 4.727 21.095 1.00 88.75 71 PRO A O 1
ATOM 533 N N . GLN A 1 72 ? -16.496 6.735 20.146 1.00 91.81 72 GLN A N 1
ATOM 534 C CA . GLN A 1 72 ? -17.911 6.816 20.498 1.00 91.81 72 GLN A CA 1
ATOM 535 C C . GLN A 1 72 ? -18.688 5.597 19.975 1.00 91.81 72 GLN A C 1
ATOM 537 O O . GLN A 1 72 ? -18.554 5.211 18.817 1.00 91.81 72 GLN A O 1
ATOM 542 N N . GLY A 1 73 ? -19.524 5.016 20.837 1.00 92.75 73 GLY A N 1
ATOM 543 C CA . GLY A 1 73 ? -20.327 3.838 20.501 1.00 92.75 73 GLY A CA 1
ATOM 544 C C . GLY A 1 73 ? -19.628 2.502 20.745 1.00 92.75 73 GLY A C 1
ATOM 545 O O . GLY A 1 73 ? -20.259 1.459 20.574 1.00 92.75 73 GLY A O 1
ATOM 546 N N . TYR A 1 74 ? -18.380 2.521 21.217 1.00 93.56 74 TYR A N 1
ATOM 547 C CA . TYR A 1 74 ? -17.608 1.327 21.536 1.00 93.56 74 TYR A CA 1
ATOM 548 C C . TYR A 1 74 ? -17.125 1.333 22.987 1.00 93.56 74 TYR A C 1
ATOM 550 O O . TYR A 1 74 ? -16.783 2.370 23.549 1.00 93.56 74 TYR A O 1
ATOM 558 N N . ASN A 1 75 ? -17.067 0.144 23.574 1.00 92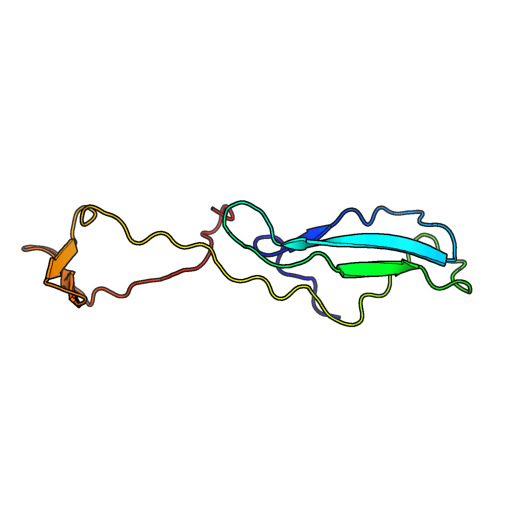.81 75 ASN A N 1
ATOM 559 C CA . ASN A 1 75 ? -16.419 -0.140 24.844 1.00 92.81 75 ASN A CA 1
ATOM 560 C C . ASN A 1 75 ? -15.244 -1.090 24.592 1.00 92.81 75 ASN A C 1
ATOM 562 O O . ASN A 1 75 ? -15.323 -1.976 23.738 1.00 92.81 75 ASN A O 1
ATOM 566 N N . ARG A 1 76 ? -14.171 -0.936 25.374 1.00 88.56 76 ARG A N 1
ATOM 567 C CA . ARG A 1 76 ? -13.017 -1.843 25.362 1.00 88.56 76 ARG A CA 1
ATOM 568 C C . ARG A 1 76 ? -12.821 -2.428 26.754 1.00 88.56 76 ARG A C 1
ATO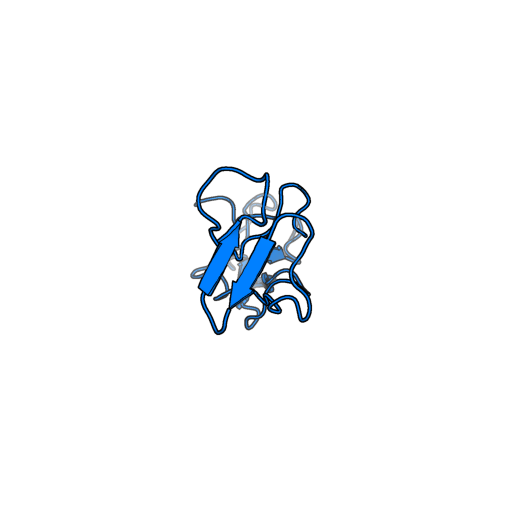M 570 O O . ARG A 1 76 ? -12.743 -1.686 27.732 1.00 88.56 76 ARG A O 1
ATOM 577 N N . SER A 1 77 ? -12.754 -3.753 26.847 1.00 87.12 77 SER A N 1
ATOM 578 C CA . SER A 1 77 ? -12.467 -4.479 28.088 1.00 87.12 77 SER A CA 1
ATOM 579 C C . SER A 1 77 ? -11.348 -5.482 27.826 1.00 87.12 77 SER A C 1
ATOM 581 O O . SER A 1 77 ? -11.567 -6.517 27.196 1.00 87.12 77 SER A O 1
ATOM 583 N N . GLY A 1 78 ? -10.125 -5.144 28.245 1.00 83.62 78 GLY A N 1
ATOM 584 C CA . GLY A 1 78 ? -8.930 -5.867 27.800 1.00 83.62 78 GLY A CA 1
ATOM 585 C C . GLY A 1 78 ? -8.788 -5.770 26.280 1.00 83.62 78 GLY A C 1
ATOM 586 O O . GLY A 1 78 ? -8.840 -4.668 25.743 1.00 83.62 78 GLY A O 1
ATOM 587 N N . ASP A 1 79 ? -8.682 -6.910 25.601 1.00 81.25 79 ASP A N 1
ATOM 588 C CA . ASP A 1 79 ? -8.583 -6.988 24.134 1.00 81.25 79 ASP A CA 1
ATOM 589 C C . ASP A 1 79 ? -9.937 -7.187 23.432 1.00 81.25 79 ASP A C 1
ATOM 591 O O . ASP A 1 79 ? -9.998 -7.340 22.214 1.00 81.25 79 ASP A O 1
ATOM 595 N N . ASN A 1 80 ? -11.041 -7.164 24.186 1.00 87.81 80 ASN A N 1
ATOM 596 C CA . ASN A 1 80 ? -12.379 -7.333 23.632 1.00 87.81 80 ASN A CA 1
ATOM 597 C C . ASN A 1 80 ? -13.044 -5.983 23.352 1.00 87.81 80 ASN A C 1
ATOM 599 O O . ASN A 1 80 ? -13.225 -5.159 24.256 1.00 87.81 80 ASN A O 1
ATOM 603 N N . TRP A 1 81 ? -13.480 -5.813 22.104 1.00 90.44 81 TRP A N 1
ATOM 604 C CA . TRP A 1 81 ? -14.319 -4.706 21.661 1.00 90.44 81 TRP A CA 1
ATOM 605 C C . TRP A 1 81 ? -15.797 -5.085 21.739 1.00 90.44 81 TRP A C 1
ATOM 607 O O . TRP A 1 81 ? -16.205 -6.149 21.274 1.00 90.44 81 TRP A O 1
ATOM 617 N N . THR A 1 82 ? -16.616 -4.204 22.309 1.00 94.12 82 THR A N 1
ATOM 618 C CA . THR A 1 82 ? -18.075 -4.362 22.364 1.00 94.12 82 THR A CA 1
ATOM 619 C C . THR A 1 82 ? -18.780 -3.059 22.012 1.00 94.12 82 THR A C 1
ATOM 621 O O . THR A 1 82 ? -18.202 -1.975 22.095 1.00 94.12 82 THR A O 1
ATOM 624 N N . CYS A 1 83 ? -20.043 -3.149 21.598 1.00 93.81 83 CYS A N 1
ATOM 625 C CA . CYS A 1 83 ? -20.879 -1.968 21.407 1.00 93.81 83 CYS A CA 1
ATOM 626 C C . CYS A 1 83 ? -21.216 -1.336 22.767 1.00 93.81 83 CYS A C 1
ATOM 628 O O . CYS A 1 83 ? -21.522 -2.037 23.735 1.00 93.81 83 CYS A O 1
ATOM 630 N N . ALA A 1 84 ? -21.160 -0.007 22.845 1.00 94.38 84 ALA A N 1
ATOM 631 C CA . ALA A 1 84 ? -21.578 0.735 24.027 1.00 94.38 84 ALA A CA 1
ATOM 632 C C . ALA A 1 84 ? -23.100 0.656 24.234 1.00 94.38 84 ALA A C 1
ATOM 634 O O . ALA A 1 84 ? -23.859 0.347 23.314 1.00 94.38 84 ALA A O 1
ATOM 635 N N . SER A 1 85 ? -23.566 0.971 25.445 1.00 93.25 85 SER A N 1
ATOM 636 C CA . SER A 1 85 ? -24.996 0.975 25.772 1.00 93.25 85 SER A CA 1
ATOM 637 C C . SER A 1 85 ? -25.796 1.828 24.780 1.00 93.25 85 SER A C 1
ATOM 639 O O . SER A 1 85 ? -25.481 2.997 24.566 1.00 93.25 85 SER A O 1
ATOM 641 N N . GLY A 1 86 ? -26.835 1.239 24.184 1.00 92.62 86 GLY A N 1
ATOM 642 C CA . GLY A 1 86 ? -27.672 1.887 23.166 1.00 92.62 86 GLY A CA 1
ATOM 643 C C . GLY A 1 86 ? -27.205 1.697 21.717 1.00 92.62 86 GLY A C 1
ATOM 644 O O . GLY A 1 86 ? -27.935 2.082 20.808 1.00 92.62 86 GLY A O 1
ATOM 645 N N . TYR A 1 87 ? -26.049 1.069 21.483 1.00 93.56 87 TYR A N 1
ATOM 646 C CA . TYR A 1 87 ? -25.557 0.705 20.151 1.00 93.56 87 TYR A CA 1
ATOM 647 C C . TYR A 1 87 ? -25.791 -0.791 19.902 1.00 93.56 87 TYR A C 1
ATOM 649 O O . TYR A 1 87 ? -25.591 -1.618 20.791 1.00 93.56 87 TYR A O 1
ATOM 657 N N . LEU A 1 88 ? -26.237 -1.144 18.694 1.00 92.06 88 LEU A N 1
ATOM 658 C CA . LEU A 1 88 ? -26.551 -2.520 18.295 1.00 92.06 88 LEU A CA 1
ATOM 659 C C . LEU A 1 88 ? -25.510 -3.039 17.298 1.00 92.06 88 LEU A C 1
ATOM 661 O O . LEU A 1 88 ? -25.089 -2.300 16.411 1.00 92.06 88 LEU A O 1
ATOM 665 N N . GLY A 1 89 ? -25.153 -4.319 17.407 1.00 90.75 89 GLY A N 1
ATOM 666 C CA . GLY A 1 89 ? -24.254 -5.001 16.474 1.00 90.75 89 GLY A CA 1
ATOM 667 C C . GLY A 1 89 ? -23.123 -5.760 17.165 1.00 90.75 89 GLY A C 1
ATOM 668 O O . GLY A 1 89 ? -23.113 -5.918 18.385 1.00 90.75 89 GLY A O 1
ATOM 669 N N . ALA A 1 90 ? -22.177 -6.242 16.359 1.00 90.31 90 ALA A N 1
ATOM 670 C CA . ALA A 1 90 ? -20.914 -6.803 16.822 1.00 90.31 90 ALA A CA 1
ATOM 671 C C . ALA A 1 90 ? -19.792 -5.815 16.493 1.00 90.31 90 ALA A C 1
ATOM 673 O O . ALA A 1 90 ? -19.686 -5.357 15.354 1.00 90.31 90 ALA A O 1
ATOM 674 N N . ALA A 1 91 ? -18.960 -5.486 17.480 1.00 90.62 91 ALA A N 1
ATOM 675 C CA . ALA A 1 91 ? -17.786 -4.662 17.242 1.00 90.62 91 ALA A CA 1
ATOM 676 C C . ALA A 1 91 ? -16.714 -5.506 16.542 1.00 90.62 91 ALA A C 1
ATOM 678 O O . ALA A 1 91 ? -16.297 -6.543 17.057 1.00 90.62 91 ALA A O 1
ATOM 679 N N . VAL A 1 92 ? -16.291 -5.065 15.359 1.00 87.69 92 VAL A N 1
ATOM 680 C CA . VAL A 1 92 ? -15.271 -5.737 14.552 1.00 87.69 92 VAL A CA 1
ATOM 681 C C . VAL A 1 92 ? -14.147 -4.736 14.306 1.00 87.69 92 VAL A C 1
ATOM 683 O O . VAL A 1 92 ? -14.375 -3.755 13.593 1.00 87.69 92 VAL A O 1
ATOM 686 N N . PRO A 1 93 ? -12.954 -4.935 14.892 1.00 84.19 93 PRO A N 1
ATOM 687 C CA . PRO A 1 93 ? -11.812 -4.103 14.562 1.00 84.19 93 PRO A CA 1
ATOM 688 C C . PRO A 1 93 ? -11.425 -4.360 13.104 1.00 84.19 93 PRO A C 1
ATOM 690 O O . PRO A 1 93 ? -11.348 -5.506 12.660 1.00 84.19 93 PRO A O 1
ATOM 693 N N . ASN A 1 94 ? -11.196 -3.288 12.354 1.00 85.12 94 ASN A N 1
ATOM 694 C CA . ASN A 1 94 ? -10.748 -3.367 10.973 1.00 85.12 94 ASN A CA 1
ATOM 695 C C . ASN A 1 94 ? -9.518 -2.486 10.784 1.00 85.12 94 ASN A C 1
ATOM 697 O O . ASN A 1 94 ? -9.516 -1.322 11.177 1.00 85.12 94 ASN A O 1
ATOM 701 N N . CYS A 1 95 ? -8.503 -3.057 10.149 1.00 81.50 95 CYS A N 1
ATOM 702 C CA . CYS A 1 95 ? -7.255 -2.393 9.816 1.00 81.50 95 CYS A CA 1
ATOM 703 C C . CYS A 1 95 ? -7.101 -2.412 8.294 1.00 81.50 95 CYS A C 1
ATOM 705 O O . CYS A 1 95 ? -6.456 -3.285 7.716 1.00 81.50 95 CYS A O 1
ATOM 707 N N . ALA A 1 96 ? -7.792 -1.483 7.640 1.00 79.25 96 ALA A N 1
ATOM 708 C CA . ALA A 1 96 ? -7.725 -1.278 6.203 1.00 79.25 96 ALA A CA 1
ATOM 709 C C . ALA A 1 96 ? -8.015 0.197 5.889 1.00 79.25 96 ALA A C 1
ATOM 711 O O . ALA A 1 96 ? -8.807 0.808 6.612 1.00 79.25 96 ALA A O 1
ATOM 712 N N . PRO A 1 97 ? -7.409 0.750 4.826 1.00 77.25 97 PRO A N 1
ATOM 713 C CA . PRO A 1 97 ? -7.654 2.119 4.400 1.00 77.25 97 PRO A CA 1
ATOM 714 C C . PRO A 1 97 ? -9.128 2.334 4.060 1.00 77.25 97 PRO A C 1
ATOM 716 O O . PRO A 1 97 ? -9.799 1.449 3.516 1.00 77.25 97 PRO A O 1
ATOM 719 N N . ASP A 1 98 ? -9.627 3.529 4.359 1.00 76.19 98 ASP A N 1
ATOM 720 C CA . ASP A 1 98 ? -10.965 3.939 3.950 1.00 76.19 98 ASP A CA 1
ATOM 721 C C . ASP A 1 98 ? -11.036 4.264 2.438 1.00 76.19 98 ASP A C 1
ATOM 723 O O . ASP A 1 98 ? -10.083 4.100 1.671 1.00 76.19 98 ASP A O 1
ATOM 727 N N . ARG A 1 99 ? -12.190 4.761 1.972 1.00 76.56 99 ARG A N 1
ATOM 728 C CA . ARG A 1 99 ? -12.376 5.156 0.560 1.00 76.56 99 ARG A CA 1
ATOM 729 C C . ARG A 1 99 ? -11.503 6.340 0.127 1.00 76.56 99 ARG A C 1
ATOM 731 O O . ARG A 1 99 ? -11.376 6.577 -1.071 1.00 76.56 99 ARG A O 1
ATOM 738 N N . ASN A 1 100 ? -10.939 7.077 1.076 1.00 79.12 100 ASN A N 1
ATOM 739 C CA . ASN A 1 100 ? -10.021 8.187 0.853 1.00 79.12 100 ASN A CA 1
ATOM 740 C C . ASN A 1 100 ? -8.555 7.755 1.012 1.00 79.12 100 ASN A C 1
ATOM 742 O O . ASN A 1 100 ? -7.659 8.595 0.938 1.00 79.12 100 ASN A O 1
ATOM 746 N N . CYS A 1 101 ? -8.309 6.452 1.176 1.00 77.31 101 CYS A N 1
ATOM 747 C CA . CYS A 1 101 ? -7.002 5.874 1.434 1.00 77.31 101 CYS A CA 1
ATOM 748 C C . CYS A 1 101 ? -6.328 6.408 2.709 1.00 77.31 101 CYS A C 1
ATOM 750 O O . CYS A 1 101 ? -5.103 6.568 2.719 1.00 77.31 101 CYS A O 1
ATOM 752 N N . VAL A 1 102 ? -7.125 6.714 3.738 1.00 68.94 102 VAL A N 1
ATOM 753 C CA . VAL A 1 102 ? -6.655 7.121 5.070 1.00 68.94 102 VAL A CA 1
ATOM 754 C C . VAL A 1 102 ? -6.680 5.924 6.007 1.00 68.94 102 VAL A C 1
ATOM 756 O O . VAL A 1 102 ? -7.691 5.182 5.982 1.00 68.94 102 VAL A O 1
#

Sequence (102 aa):
MTNPDPCRYIHSCIPGLQPGEQCEFRCRPPSFLGDPLPGTCPTDNTDPSRPPVVPVLPSCEPQCTEPSTPPQGYNRSGDNWTCASGYLGAAVPNCAPDRNCV

Radius of gyration: 20.09 Å; chains: 1; bounding box: 45×18×56 Å